Protein AF-A0A6V7JMD5-F1 (afdb_monomer_lite)

Sequence (140 aa):
VTSPENRGENLIPSSPSLSPENTSSSSSSSSSSSTEASVRVTTTPHLVNVSYTLWVGTNETYHLVVTAPKNETFYRVMLLAAKMSPHFNFSAADWPNGHYVHTLAGYQEEPLSYHYWLLYRLPTMPDLKSPPGNQLVAPG

Foldseek 3Di:
DDDDDDDDDDDDDDDDDDDDDDDDDDDDDDDDDPPPPPPPPPDPFDKDKDWDWDDDPQPDIDIDIDIDGPPDDVVVVLVRVCVVDVQSDWDWDDDPVGTHTQGGSNDGADVVVPRDDFDFDDPDDDDRNDDDDPVRGDDD

Secondary structure (DSSP, 8-state):
-----------------PPPP----------------------PPPEEEEEEEEEETTTEEEEEEEEEETT--HHHHHHHHHHH-GGG-EEEEEETTEEEEEEETTEEPBGGGTB----B--SSPPPTTSPPPGGGBPP-

Organism: NCBI:txid1563983

pLDDT: mean 77.45, std 22.4, range [33.75, 98.0]

Structure (mmCIF, N/CA/C/O backbone):
data_AF-A0A6V7JMD5-F1
#
_entry.id   AF-A0A6V7JMD5-F1
#
loop_
_atom_site.group_PDB
_atom_site.id
_atom_site.type_symbol
_atom_site.label_atom_id
_atom_site.label_alt_id
_atom_site.label_comp_id
_atom_site.label_asym_id
_atom_site.label_entity_id
_atom_site.label_seq_id
_atom_site.pdbx_PDB_ins_code
_atom_site.Cartn_x
_atom_site.Cartn_y
_atom_site.Cartn_z
_atom_site.occupancy
_atom_site.B_iso_or_equiv
_atom_site.auth_seq_id
_atom_site.auth_comp_id
_atom_site.auth_asym_id
_atom_site.auth_atom_id
_atom_site.pdbx_PDB_model_num
ATOM 1 N N . VAL A 1 1 ? 57.925 -24.906 -33.691 1.00 41.50 1 VAL A N 1
ATOM 2 C CA . VAL A 1 1 ? 58.170 -25.303 -32.287 1.00 41.50 1 VAL A CA 1
ATOM 3 C C . VAL A 1 1 ? 56.816 -25.438 -31.597 1.00 41.50 1 VAL A C 1
ATOM 5 O O . VAL A 1 1 ? 56.168 -24.436 -31.351 1.00 41.50 1 VAL A O 1
ATOM 8 N N . THR A 1 2 ? 56.349 -26.689 -31.514 1.00 41.94 2 THR A N 1
ATOM 9 C CA . THR A 1 2 ? 55.501 -27.331 -30.478 1.00 41.94 2 THR A CA 1
ATOM 10 C C . THR A 1 2 ? 54.493 -26.515 -29.637 1.00 41.94 2 THR A C 1
ATOM 12 O O . THR A 1 2 ? 54.885 -25.754 -28.760 1.00 41.94 2 THR A O 1
ATOM 15 N N . SER A 1 3 ? 53.199 -26.833 -29.804 1.00 43.00 3 SER A N 1
ATOM 16 C CA . SER A 1 3 ? 52.205 -27.054 -28.715 1.00 43.00 3 SER A CA 1
ATOM 17 C C . SER A 1 3 ? 52.534 -28.370 -27.951 1.00 43.00 3 SER A C 1
ATOM 19 O O . SER A 1 3 ? 53.348 -29.112 -28.516 1.00 43.00 3 SER A O 1
ATOM 21 N N . PRO A 1 4 ? 51.947 -28.744 -26.770 1.00 55.69 4 PRO A N 1
ATOM 22 C CA . PRO A 1 4 ? 50.533 -28.537 -26.369 1.00 55.69 4 PRO A CA 1
ATOM 23 C C . PRO A 1 4 ? 50.164 -28.462 -24.843 1.00 55.69 4 PRO A C 1
ATOM 25 O O . PRO A 1 4 ? 51.015 -28.529 -23.970 1.00 55.69 4 PRO A O 1
ATOM 28 N N . GLU A 1 5 ? 48.844 -28.341 -24.599 1.00 39.34 5 GLU A N 1
ATOM 29 C CA . GLU A 1 5 ? 47.982 -28.940 -23.536 1.00 39.34 5 GLU A CA 1
ATOM 30 C C . GLU A 1 5 ? 48.033 -28.534 -22.036 1.00 39.34 5 GLU A C 1
ATOM 32 O O . GLU A 1 5 ? 48.990 -28.823 -21.328 1.00 39.34 5 GLU A O 1
ATOM 37 N N . ASN A 1 6 ? 46.909 -27.985 -21.527 1.00 42.81 6 ASN A N 1
ATOM 38 C CA . ASN A 1 6 ? 46.103 -28.451 -20.361 1.00 42.81 6 ASN A CA 1
ATO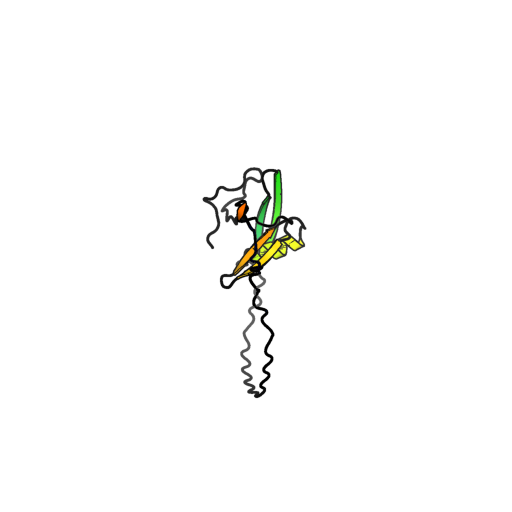M 39 C C . ASN A 1 6 ? 44.961 -27.427 -20.117 1.00 42.81 6 ASN A C 1
ATOM 41 O O . ASN A 1 6 ? 45.255 -26.244 -20.002 1.00 42.81 6 ASN A O 1
ATOM 45 N N . ARG A 1 7 ? 43.641 -27.674 -20.172 1.00 38.50 7 ARG A N 1
ATOM 46 C CA . ARG A 1 7 ? 42.716 -28.763 -19.781 1.00 38.50 7 ARG A CA 1
ATOM 47 C C . ARG A 1 7 ? 42.274 -28.685 -18.301 1.00 38.50 7 ARG A C 1
ATOM 49 O O . ARG A 1 7 ? 43.063 -28.965 -17.412 1.00 38.50 7 ARG A O 1
ATOM 56 N N . GLY A 1 8 ? 40.983 -28.364 -18.105 1.00 34.34 8 GLY A N 1
ATOM 57 C CA . GLY A 1 8 ? 40.190 -28.502 -16.865 1.00 34.34 8 GLY A CA 1
ATOM 58 C C . GLY A 1 8 ? 40.171 -27.260 -15.950 1.00 34.34 8 GLY A C 1
ATOM 59 O O . GLY A 1 8 ? 41.184 -26.597 -15.826 1.00 34.34 8 GLY A O 1
ATOM 60 N N . GLU A 1 9 ? 39.093 -26.837 -15.282 1.00 43.31 9 GLU A N 1
ATOM 61 C CA . GLU A 1 9 ? 37.743 -27.380 -15.104 1.00 43.31 9 GLU A CA 1
ATOM 62 C C . GLU A 1 9 ? 36.753 -26.258 -14.720 1.00 43.31 9 GLU A C 1
ATOM 64 O O . GLU A 1 9 ? 37.118 -25.229 -14.152 1.00 43.31 9 GLU A O 1
ATOM 69 N N . ASN A 1 10 ? 35.483 -26.503 -15.048 1.00 42.50 10 ASN A N 1
ATOM 70 C CA . ASN A 1 10 ? 34.281 -25.783 -14.631 1.00 42.50 10 ASN A CA 1
ATOM 71 C C . ASN A 1 10 ? 34.238 -25.553 -13.108 1.00 42.50 10 ASN A C 1
ATOM 73 O O . ASN A 1 10 ? 34.177 -26.515 -12.347 1.00 42.50 10 ASN A O 1
ATOM 77 N N . LEU A 1 11 ? 34.133 -24.299 -12.663 1.00 40.25 11 LEU A N 1
ATOM 78 C CA . LEU A 1 11 ? 33.725 -23.975 -11.294 1.00 40.25 11 LEU A CA 1
ATOM 79 C C . LEU A 1 11 ? 32.241 -23.603 -11.291 1.00 40.25 11 LEU A C 1
ATOM 81 O O . LEU A 1 11 ? 31.858 -22.451 -11.474 1.00 40.25 11 LEU A O 1
ATOM 85 N N . ILE A 1 12 ? 31.409 -24.625 -11.101 1.00 44.78 12 ILE A N 1
ATOM 86 C CA . ILE A 1 12 ? 30.018 -24.490 -10.665 1.00 44.78 12 ILE A CA 1
ATOM 87 C C . ILE A 1 12 ? 30.060 -24.314 -9.139 1.00 44.78 12 ILE A C 1
ATOM 89 O O . ILE A 1 12 ? 30.579 -25.203 -8.463 1.00 44.78 12 ILE A O 1
ATOM 93 N N . PRO A 1 13 ? 29.521 -23.236 -8.547 1.00 41.16 13 PRO A N 1
ATOM 94 C CA . PRO A 1 13 ? 29.252 -23.232 -7.118 1.00 41.16 13 PRO A CA 1
ATOM 95 C C . PRO A 1 13 ? 27.979 -24.046 -6.849 1.00 41.16 13 PRO A C 1
ATOM 97 O O . PRO A 1 13 ? 26.862 -23.619 -7.138 1.00 41.16 13 PRO A O 1
ATOM 100 N N . SER A 1 14 ? 28.169 -25.250 -6.315 1.00 39.38 14 SER A N 1
ATOM 101 C CA . SER A 1 14 ? 27.115 -26.135 -5.821 1.00 39.38 14 SER A CA 1
ATOM 102 C C . SER A 1 14 ? 26.315 -25.462 -4.701 1.00 39.38 14 SER A C 1
ATOM 104 O O . SER A 1 14 ? 26.867 -25.090 -3.667 1.00 39.38 14 SER A O 1
ATOM 106 N N . SER A 1 15 ? 25.002 -25.333 -4.889 1.00 50.38 15 SER A N 1
ATOM 107 C CA . SER A 1 15 ? 24.058 -24.976 -3.826 1.00 50.38 15 SER A CA 1
ATOM 108 C C . SER A 1 15 ? 23.974 -26.101 -2.781 1.00 50.38 15 SER A C 1
ATOM 110 O O . SER A 1 15 ? 23.925 -27.273 -3.166 1.00 50.38 15 SER A O 1
ATOM 112 N N . PRO A 1 16 ? 23.902 -25.805 -1.472 1.00 46.38 16 PRO A N 1
ATOM 113 C CA . PRO A 1 16 ? 23.606 -26.826 -0.476 1.00 46.38 16 PRO A CA 1
ATOM 114 C C . PRO A 1 16 ? 22.111 -27.183 -0.509 1.00 46.38 16 PRO A C 1
ATOM 116 O O . PRO A 1 16 ? 21.248 -26.389 -0.140 1.00 46.38 16 PRO A O 1
ATOM 119 N N . SER A 1 17 ? 21.819 -28.405 -0.956 1.00 34.78 17 SER A N 1
ATOM 120 C CA . SER A 1 17 ? 20.522 -29.072 -0.814 1.00 34.78 17 SER A CA 1
ATOM 121 C C . SER A 1 17 ? 20.337 -29.521 0.639 1.00 34.78 17 SER A C 1
ATOM 123 O O . SER A 1 17 ? 20.999 -30.460 1.081 1.00 34.78 17 SER A O 1
ATOM 125 N N . LEU A 1 18 ? 19.437 -28.878 1.384 1.00 47.16 18 LEU A N 1
ATOM 126 C CA . LEU A 1 18 ? 19.006 -29.339 2.707 1.00 47.16 18 LEU A CA 1
ATOM 127 C C . LEU A 1 18 ? 17.867 -30.353 2.542 1.00 47.16 18 LEU A C 1
ATOM 129 O O . LEU A 1 18 ? 16.798 -30.028 2.031 1.00 47.16 18 LEU A O 1
ATOM 133 N N . SER A 1 19 ? 18.120 -31.590 2.966 1.00 49.44 19 SER A N 1
ATOM 134 C CA . SER A 1 19 ? 17.096 -32.632 3.115 1.00 49.44 19 SER A CA 1
ATOM 135 C C . SER A 1 19 ? 16.383 -32.470 4.467 1.00 49.44 19 SER A C 1
ATOM 137 O O . SER A 1 19 ? 17.017 -32.006 5.415 1.00 49.44 19 SER A O 1
ATOM 139 N N . PRO A 1 20 ? 15.103 -32.861 4.601 1.00 42.38 20 PRO A N 1
ATOM 140 C CA . PRO A 1 20 ? 14.391 -32.800 5.872 1.00 42.38 20 PRO A CA 1
ATOM 141 C C . PRO A 1 20 ? 14.687 -34.044 6.724 1.00 42.38 20 PRO A C 1
ATOM 143 O O . PRO A 1 20 ? 14.380 -35.165 6.319 1.00 42.38 20 PRO A O 1
ATOM 146 N N . GLU A 1 21 ? 15.253 -33.851 7.917 1.00 33.75 21 GLU A N 1
ATOM 147 C CA . GLU A 1 21 ? 15.312 -34.894 8.946 1.00 33.75 21 GLU A CA 1
ATOM 148 C C . GLU A 1 21 ? 14.031 -34.873 9.784 1.00 33.75 21 GLU A C 1
ATOM 150 O O . GLU A 1 21 ? 13.619 -33.858 10.346 1.00 33.75 21 GLU A O 1
ATOM 155 N N . ASN A 1 22 ? 13.386 -36.033 9.807 1.00 35.59 22 ASN A N 1
ATOM 156 C CA . ASN A 1 22 ? 12.102 -36.305 10.414 1.00 35.59 22 ASN A CA 1
ATOM 157 C C . ASN A 1 22 ? 12.371 -37.026 11.743 1.00 35.59 22 ASN A C 1
ATOM 159 O O . ASN A 1 22 ? 12.750 -38.196 11.727 1.00 35.59 22 ASN A O 1
ATOM 163 N N . THR A 1 23 ? 12.177 -36.355 12.881 1.00 34.34 23 THR A N 1
ATOM 164 C CA . THR A 1 23 ? 12.305 -36.987 14.205 1.00 34.34 23 THR A CA 1
ATOM 165 C C . THR A 1 23 ? 11.031 -36.768 15.003 1.00 34.34 23 THR A C 1
ATOM 167 O O . THR A 1 23 ? 10.816 -35.739 15.637 1.00 34.34 23 THR A O 1
ATOM 170 N N . SER A 1 24 ? 10.169 -37.776 14.952 1.00 41.16 24 SER A N 1
ATOM 171 C CA . SER A 1 24 ? 9.030 -37.963 15.838 1.00 41.16 24 SER A CA 1
ATOM 172 C C . SER A 1 24 ? 9.491 -38.468 17.207 1.00 41.16 24 SER A C 1
ATOM 174 O O . SER A 1 24 ? 10.089 -39.542 17.296 1.00 41.16 24 SER A O 1
ATOM 176 N N . SER A 1 25 ? 9.130 -37.760 18.275 1.00 44.09 25 SER A N 1
ATOM 177 C CA . SER A 1 25 ? 9.039 -38.322 19.623 1.00 44.09 25 SER A CA 1
ATOM 178 C C . SER A 1 25 ? 7.752 -37.852 20.305 1.00 44.09 25 SER A C 1
ATOM 180 O O . SER A 1 25 ? 7.369 -36.685 20.285 1.00 44.09 25 SER A O 1
ATOM 182 N N . SER A 1 26 ? 7.037 -38.837 20.830 1.00 42.31 26 SER A N 1
ATOM 183 C CA . SER A 1 26 ? 5.723 -38.770 21.459 1.00 42.31 26 SER A CA 1
ATOM 184 C C . SER A 1 26 ? 5.816 -38.730 22.988 1.00 42.31 26 SER A C 1
ATOM 186 O O . SER A 1 26 ? 6.819 -39.155 23.558 1.00 42.31 26 SER A O 1
ATOM 188 N N . SER A 1 27 ? 4.675 -38.394 23.608 1.00 38.84 27 SER A N 1
ATOM 189 C CA . SER A 1 27 ? 4.304 -38.408 25.042 1.00 38.84 27 SER A CA 1
ATOM 190 C C . SER A 1 27 ? 4.614 -37.099 25.789 1.00 38.84 27 SER A C 1
ATOM 192 O O . SER A 1 27 ? 5.661 -36.509 25.590 1.00 38.84 27 SER A O 1
ATOM 194 N N . SER A 1 28 ? 3.740 -36.525 26.617 1.00 41.31 28 SER A N 1
ATOM 195 C CA . SER A 1 28 ? 2.539 -37.029 27.293 1.00 41.31 28 SER A CA 1
ATOM 196 C C . SER A 1 28 ? 1.625 -35.869 27.712 1.00 41.31 28 SER A C 1
ATOM 198 O O . SER A 1 28 ? 2.073 -34.762 27.990 1.00 41.31 28 SER A O 1
ATOM 200 N N . SER A 1 29 ? 0.338 -36.182 27.804 1.00 44.06 29 SER A N 1
ATOM 201 C CA . SER A 1 29 ? -0.755 -35.399 28.377 1.00 44.06 29 SER A CA 1
ATOM 202 C C . SER A 1 29 ? -0.498 -34.859 29.789 1.00 44.06 29 SER A C 1
ATOM 204 O O . SER A 1 29 ? -0.172 -35.627 30.693 1.00 44.06 29 SER A O 1
ATOM 206 N N . SER A 1 30 ? -0.854 -33.595 30.015 1.00 41.94 30 SER A N 1
ATOM 207 C CA . SER A 1 30 ? -1.386 -33.138 31.301 1.00 41.94 30 SER A CA 1
ATOM 208 C C . SER A 1 30 ? -2.461 -32.081 31.058 1.00 41.94 30 SER A C 1
ATOM 210 O O . SER A 1 30 ? -2.186 -30.945 30.683 1.00 41.94 30 SER A O 1
ATOM 212 N N . SER A 1 31 ? -3.701 -32.509 31.248 1.00 48.91 31 SER A N 1
ATOM 213 C CA . SER A 1 31 ? -4.891 -31.685 31.383 1.00 48.91 31 SER A CA 1
ATOM 214 C C . SER A 1 31 ? -4.814 -30.839 32.653 1.00 48.91 31 SER A C 1
ATOM 216 O O . SER A 1 31 ? -4.812 -31.382 33.757 1.00 48.91 31 SER A O 1
ATOM 218 N N . SER A 1 32 ? -4.839 -29.522 32.498 1.00 47.84 32 SER A N 1
ATOM 219 C CA . SER A 1 32 ? -5.205 -28.580 33.554 1.00 47.84 32 SER A CA 1
ATOM 220 C C . SER A 1 32 ? -6.347 -27.715 33.031 1.00 47.84 32 SER A C 1
ATOM 222 O O . SER A 1 32 ? -6.165 -26.752 32.290 1.00 47.84 32 SER A O 1
ATOM 224 N N . SER A 1 33 ? -7.565 -28.125 33.384 1.00 52.56 33 SER A N 1
ATOM 225 C CA . SER A 1 33 ? -8.769 -27.322 33.235 1.00 52.56 33 SER A CA 1
ATOM 226 C C . SER A 1 33 ? -8.718 -26.174 34.239 1.00 52.56 33 SER A C 1
ATOM 228 O O . SER A 1 33 ? -9.107 -26.330 35.396 1.00 52.56 33 SER A O 1
ATOM 230 N N . SER A 1 34 ? -8.256 -25.018 33.786 1.00 50.81 34 SER A N 1
ATOM 231 C CA . SER A 1 34 ? -8.526 -23.751 34.455 1.00 50.81 34 SER A CA 1
ATOM 232 C C . SER A 1 34 ? -9.588 -23.045 33.633 1.00 50.81 34 SER A C 1
ATOM 234 O O . SER A 1 34 ? -9.295 -22.375 32.645 1.00 50.81 34 SER A O 1
ATOM 236 N N . THR A 1 35 ? -10.847 -23.257 34.005 1.00 47.16 35 THR A N 1
ATOM 237 C CA . THR A 1 35 ? -11.984 -22.489 33.501 1.00 47.16 35 THR A CA 1
ATOM 238 C C . THR A 1 35 ? -11.894 -21.080 34.082 1.00 47.16 35 THR A C 1
ATOM 240 O O . THR A 1 35 ? -12.636 -20.720 34.991 1.00 47.16 35 THR A O 1
ATOM 243 N N . GLU A 1 36 ? -10.964 -20.272 33.583 1.00 44.59 36 GLU A N 1
ATOM 244 C CA . GLU A 1 36 ? -11.068 -18.830 33.741 1.00 44.59 36 GLU A CA 1
ATOM 245 C C . GLU A 1 36 ? -12.091 -18.360 32.716 1.00 44.59 36 GLU A C 1
ATOM 247 O O . GLU A 1 36 ? -11.821 -18.241 31.519 1.00 44.59 36 GLU A O 1
ATOM 252 N N . ALA A 1 37 ? -13.317 -18.151 33.197 1.00 55.22 37 ALA A N 1
ATOM 253 C CA . ALA A 1 37 ? -14.326 -17.393 32.485 1.00 55.22 37 ALA A CA 1
ATOM 254 C C . ALA A 1 37 ? -13.797 -15.963 32.312 1.00 55.22 37 ALA A C 1
ATOM 256 O O . ALA A 1 37 ? -14.102 -15.061 33.090 1.00 55.22 37 ALA A O 1
ATOM 257 N N . SER A 1 38 ? -12.961 -15.773 31.291 1.00 49.72 38 SER A N 1
ATOM 258 C CA . SER A 1 38 ? -12.632 -14.465 30.758 1.00 49.72 38 SER A CA 1
ATOM 259 C C . SER A 1 38 ? -13.953 -13.868 30.303 1.00 49.72 38 SER A C 1
ATOM 261 O O . SER A 1 38 ? -14.535 -14.284 29.296 1.00 49.72 38 SER A O 1
ATOM 263 N N . VAL A 1 39 ? -14.475 -12.957 31.123 1.00 51.09 39 VAL A N 1
ATOM 264 C CA . VAL A 1 39 ? -15.615 -12.112 30.799 1.00 51.09 39 VAL A CA 1
ATOM 265 C C . VAL A 1 39 ? -15.237 -11.392 29.514 1.00 51.09 39 VAL A C 1
ATOM 267 O O . VAL A 1 39 ? -14.519 -10.393 29.527 1.00 51.09 39 VAL A O 1
ATOM 270 N N . ARG A 1 40 ? -15.680 -11.937 28.377 1.00 64.12 40 ARG A N 1
ATOM 271 C CA . ARG A 1 40 ? -15.648 -11.237 27.102 1.00 64.12 40 ARG A CA 1
ATOM 272 C C . ARG A 1 40 ? -16.604 -10.073 27.274 1.00 64.12 40 ARG A C 1
ATOM 274 O O . ARG A 1 40 ? -17.808 -10.224 27.097 1.00 64.12 40 ARG A O 1
ATOM 281 N N . VAL A 1 41 ? -16.077 -8.929 27.693 1.00 58.75 41 VAL A N 1
ATOM 282 C CA . VAL A 1 41 ? -16.789 -7.670 27.550 1.00 58.75 41 VAL A CA 1
ATOM 283 C C . VAL A 1 41 ? -17.044 -7.545 26.053 1.00 58.75 41 VAL A C 1
ATOM 285 O O . VAL A 1 41 ? -16.114 -7.353 25.274 1.00 58.75 41 VAL A O 1
ATOM 288 N N . THR A 1 42 ? -18.289 -7.751 25.634 1.00 55.72 42 THR A N 1
ATOM 289 C CA . THR A 1 42 ? -18.706 -7.608 24.240 1.00 55.72 42 THR A CA 1
ATOM 290 C C . THR A 1 42 ? -18.792 -6.117 23.923 1.00 55.72 42 THR A C 1
ATOM 292 O O . THR A 1 42 ? -19.872 -5.559 23.746 1.00 55.72 42 THR A O 1
ATOM 295 N N . THR A 1 43 ? -17.655 -5.423 23.925 1.00 72.12 43 THR A N 1
ATOM 296 C CA . THR A 1 43 ? -17.569 -4.073 23.379 1.00 72.12 43 THR A CA 1
ATOM 297 C C . THR A 1 43 ? -17.679 -4.189 21.869 1.00 72.12 43 THR A C 1
ATOM 299 O O . THR A 1 43 ? -16.806 -4.748 21.206 1.00 72.12 43 THR A O 1
ATOM 302 N N . THR A 1 44 ? -18.774 -3.674 21.309 1.00 80.06 44 THR A N 1
ATOM 303 C CA . THR A 1 44 ? -18.895 -3.488 19.863 1.00 80.06 44 THR A CA 1
ATOM 304 C C . THR A 1 44 ? -17.659 -2.724 19.376 1.00 80.06 44 THR A C 1
ATOM 306 O O . THR A 1 44 ? -17.366 -1.654 19.922 1.00 80.06 44 THR A O 1
ATOM 309 N N . PRO A 1 45 ? -16.898 -3.254 18.402 1.00 85.12 45 PRO A N 1
ATOM 310 C CA . PRO A 1 45 ? -15.670 -2.616 17.957 1.00 85.12 45 PRO A CA 1
ATOM 311 C C . PRO A 1 45 ? -15.986 -1.230 17.393 1.00 85.12 45 PRO A C 1
ATOM 313 O O . PRO A 1 45 ? -16.810 -1.081 16.492 1.00 85.12 45 PRO A O 1
ATOM 316 N N . HIS A 1 46 ? -15.332 -0.204 17.936 1.00 93.94 46 HIS A N 1
ATOM 317 C CA . HIS A 1 46 ? -15.452 1.153 17.420 1.00 93.94 46 HIS A CA 1
ATOM 318 C C . HIS A 1 46 ? -14.730 1.233 16.075 1.00 93.94 46 HIS A C 1
ATOM 320 O O . HIS A 1 46 ? -13.517 1.038 16.018 1.00 93.94 46 HIS A O 1
ATOM 326 N N . LEU A 1 47 ? -15.455 1.529 15.001 1.00 95.69 47 LEU A N 1
ATOM 327 C CA . LEU A 1 47 ? -14.896 1.601 13.652 1.00 95.69 47 LEU A CA 1
ATOM 328 C C . LEU A 1 47 ? -14.348 3.002 13.345 1.00 95.69 47 LEU A C 1
ATOM 330 O O . LEU A 1 47 ? -14.810 4.003 13.892 1.00 95.69 47 LEU A O 1
ATOM 334 N N . VAL A 1 48 ? -13.348 3.067 12.470 1.00 95.75 48 VAL A N 1
ATOM 335 C CA . VAL A 1 48 ? -12.750 4.299 11.942 1.00 95.75 48 VAL A CA 1
ATOM 336 C C . VAL A 1 48 ? -12.571 4.188 10.430 1.00 95.75 48 VAL A C 1
ATOM 338 O O . VAL A 1 48 ? -12.449 3.088 9.892 1.00 95.75 48 VAL A O 1
ATOM 341 N N . ASN A 1 49 ? -12.533 5.334 9.750 1.00 95.94 49 ASN A N 1
ATOM 342 C CA . ASN A 1 49 ? -12.279 5.412 8.315 1.00 95.94 49 ASN A CA 1
ATOM 343 C C . ASN A 1 49 ? -10.828 5.820 8.062 1.00 95.94 49 ASN A C 1
ATOM 345 O O . ASN A 1 49 ? -10.371 6.850 8.559 1.00 95.94 49 ASN A O 1
ATOM 349 N N . VAL A 1 50 ? -10.124 5.020 7.268 1.00 95.31 50 VAL A N 1
ATOM 350 C CA . VAL A 1 50 ? -8.738 5.251 6.865 1.00 95.31 50 VAL A CA 1
ATOM 351 C C . VAL A 1 50 ? -8.721 5.599 5.385 1.00 95.31 50 VAL A C 1
ATOM 353 O O . VAL A 1 50 ? -9.179 4.819 4.555 1.00 95.31 50 VAL A O 1
ATOM 356 N N . SER A 1 51 ? -8.189 6.773 5.058 1.00 96.12 51 SER A N 1
ATOM 357 C CA . SER A 1 51 ? -7.897 7.143 3.676 1.00 96.12 51 SER A CA 1
ATOM 358 C C . SER A 1 51 ? -6.613 6.451 3.224 1.00 96.12 51 SER A C 1
ATOM 360 O O . SER A 1 51 ? -5.562 6.657 3.834 1.00 96.12 51 SER A O 1
ATOM 362 N N . TYR A 1 52 ? -6.698 5.640 2.172 1.00 96.50 52 TYR A N 1
ATOM 363 C CA . TYR A 1 52 ? -5.562 4.936 1.594 1.00 96.50 52 TYR A CA 1
ATOM 364 C C . TYR A 1 52 ? -5.372 5.383 0.145 1.00 96.50 52 TYR A C 1
ATOM 366 O O . TYR A 1 52 ? -6.204 5.123 -0.723 1.00 96.50 52 TYR A O 1
ATOM 374 N N . THR A 1 53 ? -4.258 6.073 -0.098 1.00 96.50 53 THR A N 1
ATOM 375 C CA . THR A 1 53 ? -3.814 6.471 -1.435 1.00 96.50 53 THR A CA 1
ATOM 376 C C . THR A 1 53 ? -2.562 5.690 -1.822 1.00 96.50 53 THR A C 1
ATOM 378 O O . THR A 1 53 ? -1.659 5.526 -1.001 1.00 96.50 53 THR A O 1
ATOM 381 N N . LEU A 1 54 ? -2.526 5.205 -3.060 1.00 95.69 54 LEU A N 1
ATOM 382 C CA . LEU A 1 54 ? -1.413 4.485 -3.663 1.00 95.69 54 LEU A CA 1
ATOM 383 C C . LEU A 1 54 ? -0.938 5.257 -4.893 1.00 95.69 54 LEU A C 1
ATOM 385 O O . LEU A 1 54 ? -1.732 5.508 -5.797 1.00 95.69 54 LEU A O 1
ATOM 389 N N . TRP A 1 55 ? 0.348 5.591 -4.928 1.00 94.88 55 TRP A N 1
ATOM 390 C CA . TRP A 1 55 ? 1.010 6.164 -6.097 1.00 94.88 55 TRP A CA 1
ATOM 391 C C . TRP A 1 55 ? 1.941 5.123 -6.696 1.00 94.88 55 TRP A C 1
ATOM 393 O O . TRP A 1 55 ? 2.751 4.538 -5.975 1.00 94.88 55 TRP A O 1
ATOM 403 N N . VAL A 1 56 ? 1.829 4.904 -8.003 1.00 92.88 56 VAL A N 1
ATOM 404 C CA . VAL A 1 56 ? 2.704 4.001 -8.748 1.00 92.88 56 VAL A CA 1
ATOM 405 C C . VAL A 1 56 ? 3.367 4.778 -9.880 1.00 92.88 56 VAL A C 1
ATOM 407 O O . VAL A 1 56 ? 2.715 5.266 -10.808 1.00 92.88 56 VAL A O 1
ATOM 410 N N . GLY A 1 57 ? 4.690 4.918 -9.785 1.00 86.62 57 GLY A N 1
ATOM 411 C CA . GLY A 1 57 ? 5.463 5.751 -10.702 1.00 86.62 57 GLY A CA 1
ATOM 412 C C . GLY A 1 57 ? 4.954 7.196 -10.732 1.00 86.62 57 GLY A C 1
ATOM 413 O O . GLY A 1 57 ? 4.573 7.761 -9.708 1.00 86.62 57 GLY A O 1
ATOM 414 N N . THR A 1 58 ? 4.947 7.802 -11.919 1.00 83.19 58 THR A N 1
ATOM 415 C CA . THR A 1 58 ? 4.488 9.187 -12.132 1.00 83.19 58 THR A CA 1
ATOM 416 C C . THR A 1 58 ? 3.062 9.295 -12.668 1.00 83.19 58 THR A C 1
ATOM 418 O O . THR A 1 58 ? 2.548 10.404 -12.792 1.00 83.19 58 THR A O 1
ATOM 421 N N . ASN A 1 59 ? 2.439 8.173 -13.038 1.00 86.19 59 ASN A N 1
ATOM 422 C CA . ASN A 1 59 ? 1.265 8.177 -13.918 1.00 86.19 59 ASN A CA 1
ATOM 423 C C . ASN A 1 59 ? 0.012 7.583 -13.273 1.00 86.19 59 ASN A C 1
ATOM 425 O O . ASN A 1 59 ? -1.093 7.876 -13.726 1.00 86.19 59 ASN A O 1
ATOM 429 N N . GLU A 1 60 ? 0.164 6.753 -12.243 1.00 92.19 60 GLU A N 1
ATOM 430 C CA . GLU A 1 60 ? -0.951 6.033 -11.643 1.00 92.19 60 GLU A CA 1
ATOM 431 C C . GLU A 1 60 ? -1.147 6.454 -10.190 1.00 92.19 60 GLU A C 1
ATOM 433 O O . GLU A 1 60 ? -0.245 6.332 -9.359 1.00 92.19 60 GLU A O 1
ATOM 438 N N . THR A 1 61 ? -2.363 6.903 -9.880 1.00 95.44 61 THR A N 1
ATOM 439 C CA . THR A 1 61 ? -2.798 7.155 -8.508 1.00 95.44 61 THR A CA 1
ATOM 440 C C . THR A 1 61 ? -4.132 6.468 -8.265 1.00 95.44 61 THR A C 1
ATOM 442 O O . THR A 1 61 ? -5.105 6.706 -8.983 1.00 95.44 61 THR A O 1
ATOM 445 N N . TYR A 1 62 ? -4.200 5.677 -7.199 1.00 95.50 62 TYR A N 1
ATOM 446 C CA . TYR A 1 62 ? -5.417 5.026 -6.728 1.00 95.50 62 TYR A CA 1
ATOM 447 C C . TYR A 1 62 ? -5.760 5.507 -5.327 1.00 95.50 62 TYR A C 1
ATOM 449 O O . TYR A 1 62 ? -4.883 5.772 -4.509 1.00 95.50 62 TYR A O 1
ATOM 457 N N . HIS A 1 63 ? -7.050 5.604 -5.032 1.00 95.75 63 HIS A N 1
ATOM 458 C CA . HIS A 1 63 ? -7.531 6.063 -3.739 1.00 95.75 63 HIS A CA 1
ATOM 459 C C . HIS A 1 63 ? -8.763 5.273 -3.316 1.00 95.75 63 HIS A C 1
ATOM 461 O O . HIS A 1 63 ? -9.671 5.061 -4.122 1.00 95.75 63 HIS A O 1
ATOM 467 N N . LEU A 1 64 ? -8.821 4.895 -2.041 1.00 96.12 64 LEU A N 1
ATOM 468 C CA . LEU A 1 64 ? -10.037 4.391 -1.412 1.00 96.12 64 LEU A CA 1
ATOM 469 C C . LEU A 1 64 ? -10.090 4.734 0.079 1.00 96.12 64 LEU A C 1
ATOM 471 O O . LEU A 1 64 ? -9.086 5.079 0.704 1.00 96.12 64 LEU A O 1
ATOM 475 N N . VAL A 1 65 ? -11.281 4.598 0.659 1.00 96.88 65 VAL A N 1
ATOM 476 C CA . VAL A 1 65 ? -11.500 4.716 2.102 1.00 96.88 65 VAL A CA 1
ATOM 477 C C . VAL A 1 65 ? -11.841 3.338 2.657 1.00 96.88 65 VAL A C 1
ATOM 479 O O . VAL A 1 65 ? -12.818 2.723 2.232 1.00 96.88 65 VAL A O 1
ATOM 482 N N . VAL A 1 66 ? -11.042 2.859 3.611 1.00 97.00 66 VAL A N 1
ATOM 483 C CA . VAL A 1 66 ? -11.255 1.583 4.307 1.00 97.00 66 VAL A CA 1
ATOM 484 C C . VAL A 1 66 ? -11.882 1.843 5.667 1.00 97.00 66 VAL A C 1
ATOM 486 O O . VAL A 1 66 ? -11.346 2.616 6.461 1.00 97.00 66 VAL A O 1
ATOM 489 N N . THR A 1 67 ? -12.969 1.147 5.980 1.00 97.19 67 THR A N 1
ATOM 490 C CA . THR A 1 67 ? -13.494 1.093 7.347 1.00 97.19 67 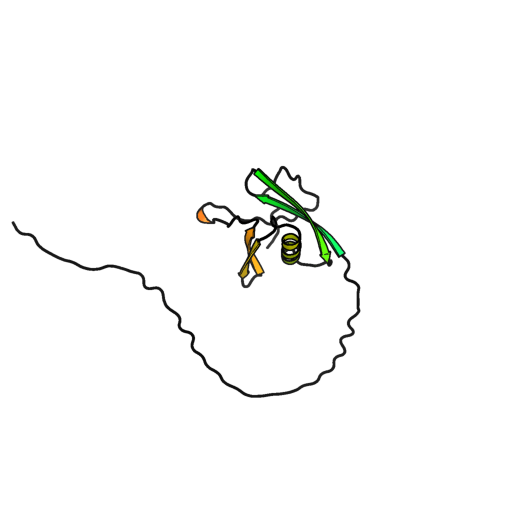THR A CA 1
ATOM 491 C C . THR A 1 67 ? -12.844 -0.067 8.098 1.00 97.19 67 THR A C 1
ATOM 493 O O . THR A 1 67 ? -12.940 -1.218 7.671 1.00 97.19 67 THR A O 1
ATOM 496 N N . ALA A 1 68 ? -12.190 0.225 9.220 1.00 95.94 68 ALA A N 1
ATOM 497 C CA . ALA A 1 68 ? -11.502 -0.763 10.049 1.00 95.94 68 ALA A CA 1
ATOM 498 C C . ALA A 1 68 ? -11.781 -0.525 11.543 1.00 95.94 68 ALA A C 1
ATOM 500 O O . ALA A 1 68 ? -12.125 0.595 11.931 1.00 95.94 68 ALA A O 1
ATOM 501 N N . PRO A 1 69 ? -11.646 -1.546 12.407 1.00 96.06 69 PRO A N 1
ATOM 502 C CA . PRO A 1 69 ? -11.645 -1.343 13.850 1.00 96.06 69 PRO A CA 1
ATOM 503 C C . PRO A 1 69 ? -10.585 -0.325 14.281 1.00 96.06 69 PRO A C 1
ATOM 505 O O . PRO A 1 69 ? -9.504 -0.217 13.700 1.00 96.06 69 PRO A O 1
ATOM 508 N N . LYS A 1 70 ? -10.888 0.446 15.322 1.00 93.62 70 LYS A N 1
ATOM 509 C CA . LYS A 1 70 ? -9.911 1.333 15.949 1.00 93.62 70 LYS A CA 1
ATOM 510 C C . LYS A 1 70 ? -8.765 0.499 16.536 1.00 93.62 70 LYS A C 1
ATOM 512 O O . LYS A 1 70 ? -9.010 -0.556 17.111 1.00 93.62 70 LYS A O 1
ATOM 517 N N . ASN A 1 71 ? -7.541 1.028 16.453 1.00 92.00 71 ASN A N 1
ATOM 518 C CA . ASN A 1 71 ? -6.289 0.386 16.890 1.00 92.00 71 ASN A CA 1
ATOM 519 C C . ASN A 1 71 ? -5.869 -0.842 16.064 1.00 92.00 71 ASN A C 1
ATOM 521 O O . ASN A 1 71 ? -5.048 -1.635 16.516 1.00 92.00 71 ASN A O 1
ATOM 525 N N . GLU A 1 72 ? -6.399 -0.984 14.852 1.00 93.62 72 GLU A N 1
ATOM 526 C CA . GLU A 1 72 ? -5.944 -1.995 13.903 1.00 93.62 72 GLU A CA 1
ATOM 527 C C . GLU A 1 72 ? -4.608 -1.592 13.242 1.00 93.62 72 GLU A C 1
ATOM 529 O O . GLU A 1 72 ? -4.284 -0.406 13.125 1.00 93.62 72 GLU A O 1
ATOM 534 N N . THR A 1 73 ? -3.827 -2.574 12.780 1.00 94.12 73 THR A N 1
ATOM 535 C CA . THR A 1 73 ? -2.574 -2.324 12.051 1.00 94.12 73 THR A CA 1
ATOM 536 C C . THR A 1 73 ? -2.830 -1.886 10.609 1.00 94.12 73 THR A C 1
ATOM 538 O O . THR A 1 73 ? -3.829 -2.256 9.986 1.00 94.12 73 THR A O 1
ATOM 541 N N . PHE A 1 74 ? -1.879 -1.146 10.027 1.00 94.62 74 PHE A N 1
ATOM 542 C CA . PHE A 1 74 ? -1.971 -0.769 8.614 1.00 94.62 74 PHE A CA 1
ATOM 543 C C . PHE A 1 74 ? -1.965 -1.994 7.688 1.00 94.62 74 PHE A C 1
ATOM 545 O O . PHE A 1 74 ? -2.697 -2.023 6.706 1.00 94.62 74 PHE A O 1
ATOM 552 N N . TYR A 1 75 ? -1.240 -3.055 8.047 1.00 95.75 75 TYR A N 1
ATOM 553 C CA . TYR A 1 75 ? -1.267 -4.314 7.301 1.00 95.75 75 TYR A CA 1
ATOM 554 C C . TYR A 1 75 ? -2.689 -4.878 7.163 1.00 95.75 75 TYR A C 1
ATOM 556 O O . TYR A 1 75 ? -3.098 -5.317 6.086 1.00 95.75 75 TYR A O 1
ATOM 564 N N . ARG A 1 76 ? -3.506 -4.802 8.224 1.00 96.38 76 ARG A N 1
ATOM 565 C CA . ARG A 1 76 ? -4.908 -5.220 8.128 1.00 96.38 76 ARG A CA 1
ATOM 566 C C . ARG A 1 76 ? -5.722 -4.312 7.214 1.00 96.38 76 ARG A C 1
ATOM 568 O O . ARG A 1 76 ? -6.564 -4.814 6.471 1.00 96.38 76 ARG A O 1
ATOM 575 N N . VAL A 1 77 ? -5.471 -3.005 7.250 1.00 97.06 77 VAL A N 1
ATOM 576 C CA . VAL A 1 77 ? -6.087 -2.046 6.322 1.00 97.06 77 VAL A CA 1
ATOM 577 C C . VAL A 1 77 ? -5.748 -2.413 4.875 1.00 97.06 77 VAL A C 1
ATOM 579 O O . VAL A 1 77 ? -6.653 -2.428 4.044 1.00 97.06 77 VAL A O 1
ATOM 582 N N . MET A 1 78 ? -4.505 -2.812 4.582 1.00 97.38 78 MET A N 1
ATOM 583 C CA . MET A 1 78 ? -4.111 -3.292 3.251 1.00 97.38 78 MET A CA 1
ATOM 584 C C . MET A 1 78 ? -4.883 -4.553 2.844 1.00 97.38 78 MET A C 1
ATOM 586 O O . MET A 1 78 ? -5.404 -4.623 1.733 1.00 97.38 78 MET A O 1
ATOM 590 N N . LEU A 1 79 ? -5.038 -5.529 3.748 1.00 97.62 79 LEU A N 1
ATOM 591 C CA . LEU A 1 79 ? -5.831 -6.739 3.481 1.00 97.62 79 LEU A CA 1
ATOM 592 C C . LEU A 1 79 ? -7.307 -6.430 3.192 1.00 97.62 79 LEU A C 1
ATOM 594 O O . LEU A 1 79 ? -7.939 -7.118 2.390 1.00 97.62 79 LEU A O 1
ATOM 598 N N . LEU A 1 80 ? -7.883 -5.434 3.869 1.00 97.88 80 LEU A N 1
ATOM 599 C CA . LEU A 1 80 ? -9.252 -4.986 3.611 1.00 97.88 80 LEU A CA 1
ATOM 600 C C . LEU A 1 80 ? -9.347 -4.249 2.269 1.00 97.88 80 LEU A C 1
ATOM 602 O O . LEU A 1 80 ? -10.248 -4.541 1.487 1.00 97.88 80 LEU A O 1
ATOM 606 N N . ALA A 1 81 ? -8.392 -3.366 1.972 1.00 98.00 81 ALA A N 1
ATOM 607 C CA . ALA A 1 81 ? -8.316 -2.639 0.707 1.00 98.00 81 ALA A CA 1
ATOM 608 C C . ALA A 1 81 ? -8.216 -3.585 -0.502 1.00 98.00 81 ALA A C 1
ATOM 610 O O . ALA A 1 81 ? -8.964 -3.422 -1.465 1.00 98.00 81 ALA A O 1
ATOM 611 N N . ALA A 1 82 ? -7.378 -4.623 -0.416 1.00 97.94 82 ALA A N 1
ATOM 612 C CA . ALA A 1 82 ? -7.213 -5.649 -1.450 1.00 97.94 82 ALA A CA 1
ATOM 613 C C . ALA A 1 82 ? -8.524 -6.390 -1.783 1.00 97.94 82 ALA A C 1
ATOM 615 O O . ALA A 1 82 ? -8.780 -6.750 -2.928 1.00 97.94 82 ALA A O 1
ATOM 616 N N . LYS A 1 83 ? -9.407 -6.577 -0.791 1.00 97.81 83 LYS A N 1
ATOM 617 C CA . LYS A 1 83 ? -10.740 -7.169 -1.012 1.00 97.81 83 LYS A CA 1
ATOM 618 C C . LYS A 1 83 ? -11.705 -6.216 -1.713 1.00 97.81 83 LYS A C 1
ATOM 620 O O . LYS A 1 83 ? -12.660 -6.677 -2.329 1.00 97.81 83 LYS A O 1
ATOM 625 N N . MET A 1 84 ? -11.498 -4.908 -1.569 1.00 97.25 84 MET A N 1
ATOM 626 C CA . MET A 1 84 ? -12.368 -3.876 -2.135 1.00 97.25 84 MET A CA 1
ATOM 627 C C . MET A 1 84 ? -11.974 -3.510 -3.566 1.00 97.25 84 MET A C 1
ATOM 629 O O . MET A 1 84 ? -12.846 -3.174 -4.363 1.00 97.25 84 MET A O 1
ATOM 633 N N . SER A 1 85 ? -10.681 -3.553 -3.898 1.00 97.38 85 SER A N 1
ATOM 634 C CA . SER A 1 85 ? -10.186 -3.191 -5.225 1.00 97.38 85 SER A CA 1
ATOM 635 C C . SER A 1 85 ? -8.914 -3.962 -5.593 1.00 97.38 85 SER A C 1
ATOM 637 O O . SER A 1 85 ? -7.975 -3.999 -4.793 1.00 97.38 85 SER A O 1
ATOM 639 N N . PRO A 1 86 ? -8.825 -4.505 -6.825 1.00 96.19 86 PRO A N 1
ATOM 640 C CA . PRO A 1 86 ? -7.645 -5.239 -7.279 1.00 96.19 86 PRO A CA 1
ATOM 641 C C . PRO A 1 86 ? -6.386 -4.364 -7.351 1.00 96.19 86 PRO A C 1
ATOM 643 O O . PRO A 1 86 ? -5.283 -4.886 -7.220 1.00 96.19 86 PRO A O 1
ATOM 646 N N . HIS A 1 87 ? -6.528 -3.039 -7.482 1.00 96.44 87 HIS A N 1
ATOM 647 C CA . HIS A 1 87 ? -5.395 -2.106 -7.454 1.00 96.44 87 HIS A CA 1
ATOM 648 C C . HIS A 1 87 ? -4.677 -2.068 -6.097 1.00 96.44 87 HIS A C 1
ATOM 650 O O . HIS A 1 87 ? -3.559 -1.579 -6.014 1.00 96.44 87 HIS A O 1
ATOM 656 N N . PHE A 1 88 ? -5.290 -2.595 -5.035 1.00 97.75 88 PHE A N 1
ATOM 657 C CA . PHE A 1 88 ? -4.700 -2.658 -3.697 1.00 97.75 88 PHE A CA 1
ATOM 658 C C . PHE A 1 88 ? -4.238 -4.070 -3.316 1.00 97.75 88 PHE A C 1
ATOM 660 O O . PHE A 1 88 ? -3.867 -4.305 -2.165 1.00 97.75 88 PHE A O 1
ATOM 667 N N . ASN A 1 89 ? -4.231 -5.015 -4.263 1.00 97.69 89 ASN A N 1
ATOM 668 C CA . ASN A 1 89 ? -3.601 -6.312 -4.043 1.00 97.69 89 ASN A CA 1
ATOM 669 C C . ASN A 1 89 ? -2.099 -6.141 -3.814 1.00 97.69 89 ASN A C 1
ATOM 671 O O . ASN A 1 89 ? -1.437 -5.349 -4.488 1.00 97.69 89 ASN A O 1
ATOM 675 N N . PHE A 1 90 ? -1.564 -6.922 -2.880 1.00 97.75 90 PHE A N 1
ATOM 676 C CA . PHE A 1 90 ? -0.158 -6.878 -2.518 1.00 97.75 90 PHE A CA 1
ATOM 677 C C . PHE A 1 90 ? 0.383 -8.275 -2.200 1.00 97.75 90 PHE A C 1
ATOM 679 O O . PHE A 1 90 ? -0.378 -9.217 -1.970 1.00 97.75 90 PHE A O 1
ATOM 686 N N . SER A 1 91 ? 1.705 -8.407 -2.180 1.00 97.62 91 SER A N 1
ATOM 687 C CA . SER A 1 91 ? 2.411 -9.575 -1.647 1.00 97.62 91 SER A CA 1
ATOM 688 C C . SER A 1 91 ? 3.427 -9.123 -0.610 1.00 97.62 91 SER A C 1
ATOM 690 O O . SER A 1 91 ? 4.084 -8.091 -0.777 1.00 97.62 91 SER A O 1
ATOM 692 N N . ALA A 1 92 ? 3.505 -9.877 0.480 1.00 96.38 92 ALA A N 1
ATOM 693 C CA . ALA A 1 92 ? 4.388 -9.591 1.592 1.00 96.38 92 ALA A CA 1
ATOM 694 C C . ALA A 1 92 ? 5.114 -10.857 2.041 1.00 96.38 92 ALA A C 1
ATOM 696 O O . ALA A 1 92 ? 4.557 -11.954 1.981 1.00 96.38 92 ALA A O 1
ATOM 697 N N . ALA A 1 93 ? 6.341 -10.675 2.516 1.00 94.62 93 ALA A N 1
ATOM 698 C CA . ALA A 1 93 ? 7.123 -11.705 3.176 1.00 94.62 93 ALA A CA 1
ATOM 699 C C . ALA A 1 93 ? 7.052 -11.512 4.694 1.00 94.62 93 ALA A C 1
ATOM 701 O O . ALA A 1 93 ? 7.088 -10.381 5.187 1.00 94.62 93 ALA A O 1
ATOM 702 N N . ASP A 1 94 ? 7.000 -12.614 5.435 1.00 93.81 94 ASP A N 1
ATOM 703 C CA . ASP A 1 94 ? 7.088 -12.588 6.892 1.00 93.81 94 ASP A CA 1
ATOM 704 C C . ASP A 1 94 ? 8.545 -12.442 7.325 1.00 93.81 94 ASP A C 1
ATOM 706 O O . ASP A 1 94 ? 9.408 -13.237 6.950 1.00 93.81 94 ASP A O 1
ATOM 710 N N . TRP A 1 95 ? 8.821 -11.403 8.104 1.00 89.44 95 TRP A N 1
ATOM 711 C CA . TRP A 1 95 ? 10.121 -11.127 8.697 1.00 89.44 95 TRP A CA 1
ATOM 712 C C . TRP A 1 95 ? 9.987 -11.112 10.226 1.00 89.44 95 TRP A C 1
ATOM 714 O O . TRP A 1 95 ? 8.900 -10.854 10.750 1.00 89.44 95 TRP A O 1
ATOM 724 N N . PRO A 1 96 ? 11.072 -11.347 10.988 1.00 90.44 96 PRO A N 1
ATOM 725 C CA . PRO A 1 96 ? 11.009 -11.359 12.453 1.00 90.44 96 PRO A CA 1
ATOM 726 C C . PRO A 1 96 ? 10.444 -10.073 13.077 1.00 90.44 96 PRO A C 1
ATOM 728 O O . PRO A 1 96 ? 9.898 -10.107 14.176 1.00 90.44 96 PRO A O 1
ATOM 731 N N . ASN A 1 97 ? 10.582 -8.943 12.383 1.00 87.50 97 ASN A N 1
ATOM 732 C CA . ASN A 1 97 ? 10.123 -7.621 12.804 1.00 87.50 97 ASN A CA 1
ATOM 733 C C . ASN A 1 97 ? 8.771 -7.201 12.196 1.00 87.50 97 ASN A C 1
ATOM 735 O O . ASN A 1 97 ? 8.309 -6.101 12.489 1.00 87.50 97 ASN A O 1
ATOM 739 N N . GLY A 1 98 ? 8.128 -8.034 11.371 1.00 90.38 98 GLY A N 1
ATOM 740 C CA . GLY A 1 98 ? 6.824 -7.730 10.783 1.00 90.38 98 GLY A CA 1
ATOM 741 C C . GLY A 1 98 ? 6.677 -8.201 9.340 1.00 90.38 98 GLY A C 1
ATOM 742 O O . GLY A 1 98 ? 7.429 -9.038 8.854 1.00 90.38 98 GLY A O 1
ATOM 743 N N . HIS A 1 99 ? 5.681 -7.657 8.646 1.00 92.62 99 HIS A N 1
ATOM 744 C CA . HIS A 1 99 ? 5.429 -7.984 7.246 1.00 92.62 99 HIS A CA 1
ATOM 745 C C . HIS A 1 99 ? 6.148 -6.993 6.335 1.00 92.62 99 HIS A C 1
ATOM 747 O O . HIS A 1 99 ? 5.907 -5.786 6.407 1.00 92.62 99 HIS A O 1
ATOM 753 N N . TYR A 1 100 ? 6.991 -7.511 5.449 1.00 93.12 100 TYR A N 1
ATOM 754 C CA . TYR A 1 100 ? 7.673 -6.721 4.435 1.00 93.12 100 TYR A CA 1
ATOM 755 C C . TYR A 1 100 ? 6.911 -6.793 3.114 1.00 93.12 100 TYR A C 1
ATOM 757 O O . TYR A 1 100 ? 6.855 -7.851 2.484 1.00 93.12 100 TYR A O 1
ATOM 765 N N . VAL A 1 101 ? 6.301 -5.682 2.700 1.00 95.19 101 VAL A N 1
ATOM 766 C CA . VAL A 1 101 ? 5.527 -5.627 1.456 1.00 95.19 101 VAL A CA 1
ATOM 767 C C . VAL A 1 101 ? 6.448 -5.301 0.286 1.00 95.19 101 VAL A C 1
ATOM 769 O O . VAL A 1 101 ? 6.974 -4.198 0.207 1.00 95.19 101 VAL A O 1
ATOM 772 N N . HIS A 1 102 ? 6.590 -6.247 -0.641 1.00 94.88 102 HIS A N 1
ATOM 773 C CA . HIS A 1 102 ? 7.523 -6.154 -1.772 1.00 94.88 102 HIS A CA 1
ATOM 774 C C . HIS A 1 102 ? 6.811 -6.038 -3.130 1.00 94.88 102 HIS A C 1
ATOM 776 O O . HIS A 1 102 ? 7.437 -5.899 -4.182 1.00 94.88 102 HIS A O 1
ATOM 782 N N . THR A 1 103 ? 5.483 -6.150 -3.157 1.00 96.50 103 THR A N 1
ATOM 783 C CA . THR A 1 103 ? 4.689 -6.032 -4.385 1.00 96.50 103 THR A CA 1
ATOM 784 C C . THR A 1 103 ? 3.356 -5.381 -4.065 1.00 96.50 103 THR A C 1
ATOM 786 O O . THR A 1 103 ? 2.656 -5.872 -3.184 1.00 96.50 103 THR A O 1
ATOM 789 N N . LEU A 1 104 ? 2.984 -4.318 -4.781 1.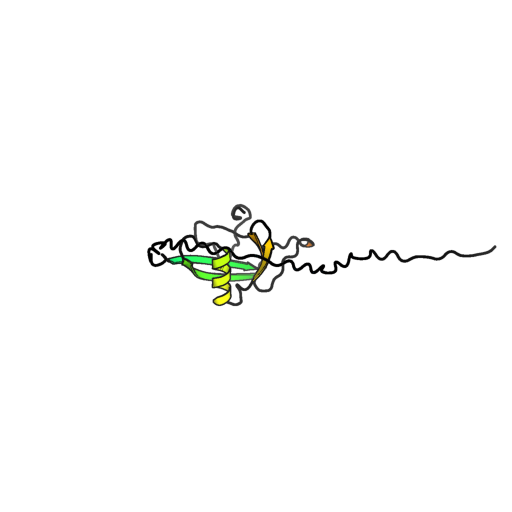00 96.44 104 LEU A N 1
ATOM 790 C CA . LEU A 1 104 ? 1.654 -3.695 -4.725 1.00 96.44 104 LEU A CA 1
ATOM 791 C C . LEU A 1 104 ? 1.144 -3.428 -6.141 1.00 96.44 104 LEU A C 1
ATOM 793 O O . LEU A 1 104 ? 1.922 -3.093 -7.028 1.00 96.44 104 LEU A O 1
ATOM 797 N N . ALA A 1 105 ? -0.165 -3.568 -6.354 1.00 94.94 105 ALA A N 1
ATOM 798 C CA . ALA A 1 105 ? -0.822 -3.339 -7.646 1.00 94.94 105 ALA A CA 1
ATOM 799 C C . ALA A 1 105 ? -0.213 -4.140 -8.821 1.00 94.94 105 ALA A C 1
ATOM 801 O O . ALA A 1 105 ? -0.343 -3.748 -9.975 1.00 94.94 105 ALA A O 1
ATOM 802 N N . GLY A 1 106 ? 0.458 -5.262 -8.533 1.00 94.44 106 GLY A N 1
ATOM 803 C CA . GLY A 1 106 ? 1.184 -6.066 -9.525 1.00 94.44 106 GLY A CA 1
ATOM 804 C C . GLY A 1 106 ? 2.610 -5.593 -9.830 1.00 94.44 106 GLY A C 1
ATOM 805 O O . GLY A 1 106 ? 3.320 -6.274 -10.563 1.00 94.44 106 GLY A O 1
ATOM 806 N N . TYR A 1 107 ? 3.058 -4.484 -9.240 1.00 94.69 107 TYR A N 1
ATOM 807 C CA . TYR A 1 107 ? 4.409 -3.957 -9.399 1.00 94.69 107 TYR A CA 1
ATOM 808 C C . TYR A 1 107 ? 5.311 -4.469 -8.275 1.00 94.69 107 TYR A C 1
ATOM 810 O O . TYR A 1 107 ? 5.076 -4.211 -7.090 1.00 94.69 107 TYR A O 1
ATOM 818 N N . GLN A 1 108 ? 6.331 -5.239 -8.648 1.00 95.38 108 GLN A N 1
ATOM 819 C CA . GLN A 1 108 ? 7.343 -5.735 -7.724 1.00 95.38 108 GLN A CA 1
ATOM 820 C C . GLN A 1 108 ? 8.437 -4.684 -7.535 1.00 95.38 108 GLN A C 1
ATOM 822 O O . GLN A 1 108 ? 8.791 -3.971 -8.471 1.00 95.38 108 GLN A O 1
ATOM 827 N N . GLU A 1 109 ? 8.954 -4.577 -6.317 1.00 92.31 109 GLU A N 1
ATOM 828 C CA . GLU A 1 109 ? 10.123 -3.746 -6.051 1.00 92.31 109 GLU A CA 1
ATOM 829 C C . GLU A 1 109 ? 11.373 -4.253 -6.783 1.00 92.31 109 GLU A C 1
ATOM 831 O O . GLU A 1 109 ? 11.548 -5.451 -7.016 1.00 92.31 109 GLU A O 1
ATOM 836 N N . GLU A 1 110 ? 12.276 -3.331 -7.097 1.00 93.44 110 GLU A N 1
ATOM 837 C CA . GLU A 1 110 ? 13.542 -3.633 -7.759 1.00 93.44 110 GLU A CA 1
ATOM 838 C C . GLU A 1 110 ? 14.672 -2.894 -7.037 1.00 93.44 110 GLU A C 1
ATOM 840 O O . GLU A 1 110 ? 15.006 -1.758 -7.395 1.00 93.44 110 GLU A O 1
ATOM 845 N N . PRO A 1 111 ? 15.294 -3.524 -6.022 1.00 88.75 111 PRO A N 1
ATOM 846 C CA . PRO A 1 111 ? 16.300 -2.859 -5.200 1.00 88.75 111 PRO A CA 1
ATOM 847 C C . PRO A 1 111 ? 17.502 -2.342 -6.001 1.00 88.75 111 PRO A C 1
ATOM 849 O O . PRO A 1 111 ? 18.024 -1.268 -5.707 1.00 88.75 111 PRO A O 1
ATOM 852 N N . LEU A 1 112 ? 17.908 -3.065 -7.054 1.00 91.06 112 LEU A N 1
ATOM 853 C CA . LEU A 1 112 ? 19.009 -2.666 -7.945 1.00 91.06 112 LEU A CA 1
ATOM 854 C C . LEU A 1 112 ? 18.691 -1.399 -8.752 1.00 91.06 112 LEU A C 1
ATOM 856 O O . LEU A 1 112 ? 19.596 -0.635 -9.078 1.00 91.06 112 LEU A O 1
ATOM 860 N N . SER A 1 113 ? 17.409 -1.177 -9.044 1.00 90.31 113 SER A N 1
ATOM 861 C CA . SER A 1 113 ? 16.894 0.005 -9.743 1.00 90.31 113 SER A CA 1
ATOM 862 C C . SER A 1 113 ? 16.478 1.114 -8.768 1.00 90.31 113 SER A C 1
ATOM 864 O O . SER A 1 113 ? 16.012 2.163 -9.201 1.00 90.31 113 SER A O 1
ATOM 866 N N . TYR A 1 114 ? 16.634 0.894 -7.456 1.00 87.00 114 TYR A N 1
ATOM 867 C CA . TYR A 1 114 ? 16.150 1.769 -6.386 1.00 87.00 114 TYR A CA 1
ATOM 868 C C . TYR A 1 114 ? 14.627 1.994 -6.385 1.00 87.00 114 TYR A C 1
ATOM 870 O O . TYR A 1 114 ? 14.147 3.030 -5.920 1.00 87.00 114 TYR A O 1
ATOM 878 N N . HIS A 1 115 ? 13.856 1.016 -6.866 1.00 90.00 115 HIS A N 1
ATOM 879 C CA . HIS A 1 115 ? 12.398 1.036 -6.784 1.00 90.00 115 HIS A CA 1
ATOM 880 C C . HIS A 1 115 ? 11.942 0.321 -5.515 1.00 90.00 115 HIS A C 1
ATOM 882 O O . HIS A 1 115 ? 12.063 -0.898 -5.420 1.00 90.00 115 HIS A O 1
ATOM 888 N N . TYR A 1 116 ? 11.401 1.083 -4.564 1.00 91.00 116 TYR A N 1
ATOM 889 C CA . TYR A 1 116 ? 10.902 0.582 -3.284 1.00 91.00 116 TYR A CA 1
ATOM 890 C C . TYR A 1 116 ? 9.495 1.100 -3.011 1.00 91.00 116 TYR A C 1
ATOM 892 O O . TYR A 1 116 ? 9.119 2.187 -3.458 1.00 91.00 116 TYR A O 1
ATOM 900 N N . TRP A 1 117 ? 8.744 0.355 -2.205 1.00 93.31 117 TRP A N 1
ATOM 901 C CA . TRP A 1 117 ? 7.480 0.828 -1.658 1.00 93.31 117 TRP A CA 1
ATOM 902 C C . TRP A 1 117 ? 7.713 1.644 -0.394 1.00 93.31 117 TRP A C 1
ATOM 904 O O . TRP A 1 117 ? 8.303 1.172 0.574 1.00 93.31 117 TRP A O 1
ATOM 914 N N . LEU A 1 118 ? 7.216 2.878 -0.397 1.00 92.88 118 LEU A N 1
ATOM 915 C CA . LEU A 1 118 ? 7.296 3.773 0.749 1.00 92.88 118 LEU A CA 1
ATOM 916 C C . LEU A 1 118 ? 5.923 3.893 1.405 1.00 92.88 118 LEU A C 1
ATOM 918 O O . LEU A 1 118 ? 4.925 4.204 0.754 1.00 92.88 118 LEU A O 1
ATOM 922 N N . LEU A 1 119 ? 5.880 3.651 2.715 1.00 93.06 119 LEU A N 1
ATOM 923 C CA . LEU A 1 119 ? 4.688 3.855 3.525 1.00 93.06 119 LEU A CA 1
ATOM 924 C C . LEU A 1 119 ? 4.742 5.241 4.162 1.00 93.06 119 LEU A C 1
ATOM 926 O O . LEU A 1 119 ? 5.696 5.569 4.860 1.00 93.06 119 LEU A O 1
ATOM 930 N N . TYR A 1 120 ? 3.695 6.037 3.964 1.00 91.31 120 TYR A N 1
ATOM 931 C CA . TYR A 1 120 ? 3.567 7.374 4.537 1.00 91.31 120 TYR A CA 1
ATOM 932 C C . TYR A 1 120 ? 2.429 7.418 5.547 1.00 91.31 120 TYR A C 1
ATOM 934 O O . TYR A 1 120 ? 1.366 6.831 5.332 1.00 91.31 120 TYR A O 1
ATOM 942 N N . ARG A 1 121 ? 2.620 8.176 6.630 1.00 90.38 121 ARG A N 1
ATOM 943 C CA . ARG A 1 121 ? 1.555 8.476 7.593 1.00 90.38 121 ARG A CA 1
ATOM 944 C C . ARG A 1 121 ? 1.293 9.973 7.596 1.00 90.38 121 ARG A C 1
ATOM 946 O O . ARG A 1 121 ? 2.115 10.749 8.072 1.00 90.38 121 ARG A O 1
ATOM 953 N N . LEU A 1 122 ? 0.128 10.371 7.096 1.00 88.06 122 LEU A N 1
ATOM 954 C CA . LEU A 1 122 ? -0.226 11.778 6.929 1.00 88.06 122 LEU A CA 1
ATOM 955 C C . LEU A 1 122 ? -1.290 12.213 7.946 1.00 88.06 122 LEU A C 1
ATOM 957 O O . LEU A 1 122 ? -2.217 11.447 8.213 1.00 88.06 122 LEU A O 1
ATOM 961 N N . PRO A 1 123 ? -1.188 13.432 8.513 1.00 84.12 123 PRO A N 1
ATOM 962 C CA . PRO A 1 123 ? -2.195 13.963 9.434 1.00 84.12 123 PRO A CA 1
ATOM 963 C C . PRO A 1 123 ? -3.479 14.403 8.715 1.00 84.12 123 PRO A C 1
ATOM 965 O O . PRO A 1 123 ? -4.533 1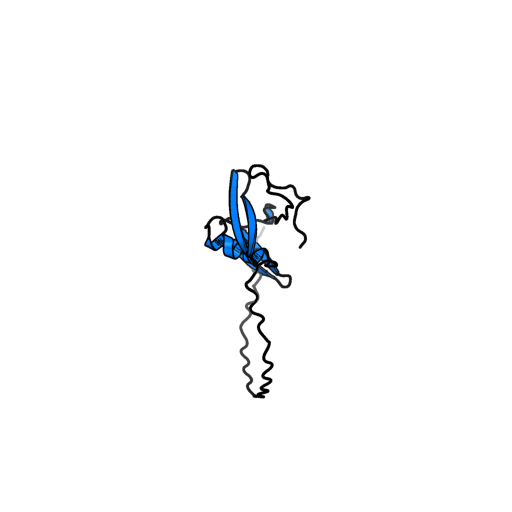4.504 9.338 1.00 84.12 123 PRO A O 1
ATOM 968 N N . THR A 1 124 ? -3.392 14.673 7.412 1.00 87.19 124 THR A N 1
ATOM 969 C CA . THR A 1 124 ? -4.484 15.159 6.564 1.00 87.19 124 THR A CA 1
ATOM 970 C C . THR A 1 124 ? -4.532 14.385 5.253 1.00 87.19 124 THR A C 1
ATOM 972 O O . THR A 1 124 ? -3.578 13.698 4.886 1.00 87.19 124 THR A O 1
ATOM 975 N N . MET A 1 125 ? -5.644 14.522 4.530 1.00 87.50 125 MET A N 1
ATOM 976 C CA . MET A 1 125 ? -5.799 13.951 3.194 1.00 87.50 125 MET A CA 1
ATOM 977 C C . MET A 1 125 ? -4.668 14.435 2.261 1.00 87.50 125 MET A C 1
ATOM 979 O O . MET A 1 125 ? -4.452 15.648 2.192 1.00 87.50 125 MET A O 1
ATOM 983 N N . PRO A 1 126 ? -3.944 13.533 1.571 1.00 86.75 126 PRO A N 1
ATOM 984 C CA . PRO A 1 126 ? -2.924 13.923 0.600 1.00 86.75 126 PRO A CA 1
ATOM 985 C C . PRO A 1 126 ? -3.524 14.537 -0.665 1.00 86.75 126 PRO A C 1
ATOM 987 O O . PRO A 1 126 ? -4.666 14.251 -1.030 1.00 86.75 126 PRO A O 1
ATOM 990 N N . ASP A 1 127 ? -2.708 15.307 -1.386 1.00 87.50 127 ASP A N 1
ATOM 991 C CA . ASP A 1 127 ? -2.980 15.614 -2.788 1.00 87.50 127 ASP A CA 1
ATOM 992 C C . ASP A 1 127 ? -2.699 14.372 -3.646 1.00 87.50 127 ASP A C 1
ATOM 994 O O . ASP A 1 127 ? -1.583 13.861 -3.693 1.00 87.50 127 ASP A O 1
ATOM 998 N N . LEU A 1 128 ? -3.713 13.887 -4.360 1.00 87.00 128 LEU A N 1
ATOM 999 C CA . LEU A 1 128 ? -3.601 12.706 -5.217 1.00 87.00 128 LEU A CA 1
ATOM 1000 C C . LEU A 1 128 ? -2.630 12.914 -6.390 1.00 87.00 128 LEU A C 1
ATOM 1002 O O . LEU A 1 128 ? -2.085 11.942 -6.914 1.00 87.00 128 LEU A O 1
ATOM 1006 N N . LYS A 1 129 ? -2.391 14.161 -6.807 1.00 86.62 129 LYS A N 1
ATOM 1007 C CA . LYS A 1 129 ? -1.496 14.478 -7.932 1.00 86.62 129 LYS A CA 1
ATOM 1008 C C . LYS A 1 129 ? -0.037 14.643 -7.520 1.00 86.62 129 LYS A C 1
ATOM 1010 O O . LYS A 1 129 ? 0.820 14.762 -8.392 1.00 86.62 129 LYS A O 1
ATOM 1015 N N . SER A 1 130 ? 0.245 14.676 -6.220 1.00 85.94 130 SER A N 1
ATOM 1016 C CA . SER A 1 130 ? 1.583 14.941 -5.706 1.00 85.94 130 SER A CA 1
ATOM 1017 C C . SER A 1 130 ? 1.917 13.951 -4.589 1.00 85.94 130 SER A C 1
ATOM 1019 O O . SER A 1 130 ? 1.423 14.115 -3.470 1.00 85.94 130 SER A O 1
ATOM 1021 N N . PRO A 1 131 ? 2.718 12.902 -4.871 1.00 84.94 131 PRO A N 1
ATOM 1022 C CA . PRO A 1 131 ? 3.095 11.949 -3.840 1.00 84.94 131 PRO A CA 1
ATOM 1023 C C . PRO A 1 131 ? 3.865 12.659 -2.712 1.00 84.94 131 PRO A C 1
ATOM 1025 O O . PRO A 1 131 ? 4.635 13.589 -2.976 1.00 84.94 131 PRO A O 1
ATOM 1028 N N . PRO A 1 132 ? 3.682 12.240 -1.449 1.00 84.19 132 PRO A N 1
ATOM 1029 C CA . PRO A 1 132 ? 4.393 12.828 -0.322 1.00 84.19 132 PRO A CA 1
ATOM 1030 C C . PRO A 1 132 ? 5.912 12.678 -0.461 1.00 84.19 132 PRO A C 1
ATOM 1032 O O . PRO A 1 132 ? 6.416 11.647 -0.897 1.00 84.19 132 PRO A O 1
ATOM 1035 N N . GLY A 1 133 ? 6.658 13.699 -0.039 1.00 80.88 133 GLY A N 1
ATOM 1036 C CA . GLY A 1 133 ? 8.118 13.628 -0.004 1.00 80.88 133 GLY A CA 1
ATOM 1037 C C . GLY A 1 133 ? 8.647 12.721 1.116 1.00 80.88 133 GLY A C 1
ATOM 1038 O O . GLY A 1 133 ? 7.951 12.434 2.093 1.00 80.88 133 GLY A O 1
ATOM 1039 N N . ASN A 1 134 ? 9.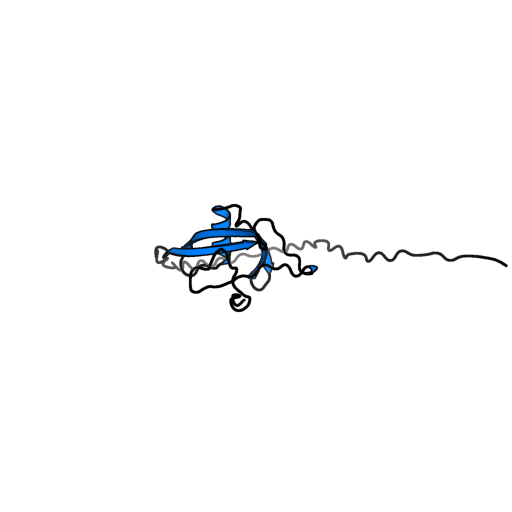916 12.315 1.001 1.00 79.69 134 ASN A N 1
ATOM 1040 C CA . ASN A 1 134 ? 10.597 11.366 1.900 1.00 79.69 134 ASN A CA 1
ATOM 1041 C C . ASN A 1 134 ? 10.556 11.744 3.392 1.00 79.69 134 ASN A C 1
ATOM 1043 O O . ASN A 1 134 ? 10.666 10.881 4.255 1.00 79.69 134 ASN A O 1
ATOM 1047 N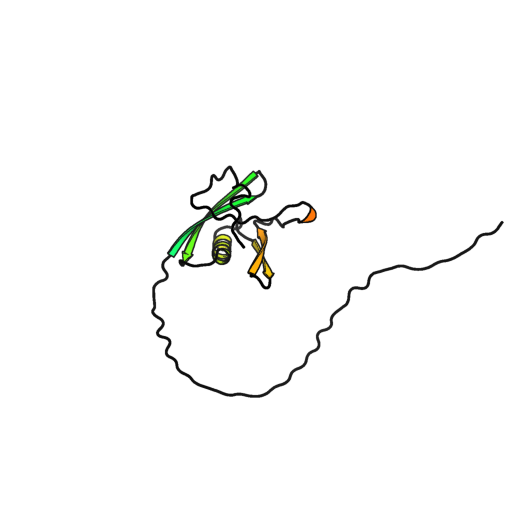 N . GLN A 1 135 ? 10.364 13.019 3.717 1.00 79.00 135 GLN A N 1
ATOM 1048 C CA . GLN A 1 135 ? 10.245 13.512 5.088 1.00 79.00 135 GLN A CA 1
ATOM 1049 C C . GLN A 1 135 ? 8.981 13.034 5.826 1.00 79.00 135 GLN A C 1
ATOM 1051 O O . GLN A 1 135 ? 8.872 13.239 7.031 1.00 79.00 135 GLN A O 1
ATOM 1056 N N . LEU A 1 136 ? 8.019 12.430 5.119 1.00 78.81 136 LEU A N 1
ATOM 1057 C CA . LEU A 1 136 ? 6.752 11.940 5.679 1.00 78.81 136 LEU A CA 1
ATOM 1058 C C . LEU A 1 136 ? 6.682 10.406 5.763 1.00 78.81 136 LEU A C 1
ATOM 1060 O O . LEU A 1 136 ? 5.609 9.857 6.041 1.00 78.81 136 LEU A O 1
ATOM 1064 N N . VAL A 1 137 ? 7.793 9.716 5.477 1.00 82.44 137 VAL A N 1
ATOM 1065 C CA . VAL A 1 137 ? 7.874 8.252 5.572 1.00 82.44 137 VAL A CA 1
ATOM 1066 C C . VAL A 1 137 ? 7.554 7.832 7.006 1.00 82.44 137 VAL A C 1
ATOM 1068 O O . VAL A 1 137 ? 8.045 8.418 7.973 1.00 82.44 137 VAL A O 1
ATOM 1071 N N . ALA A 1 138 ? 6.670 6.848 7.142 1.00 78.62 138 ALA A N 1
ATOM 1072 C CA . ALA A 1 138 ? 6.236 6.343 8.430 1.00 78.62 138 ALA A CA 1
ATOM 1073 C C . ALA A 1 138 ? 7.416 5.685 9.168 1.00 78.62 138 ALA A C 1
ATOM 1075 O O . ALA A 1 138 ? 8.225 5.003 8.536 1.00 78.62 138 ALA A O 1
ATOM 1076 N N . PRO A 1 139 ? 7.519 5.859 10.497 1.00 75.06 139 PRO A N 1
ATOM 1077 C CA . PRO A 1 139 ? 8.496 5.118 11.282 1.00 75.06 139 PRO A CA 1
ATOM 1078 C C . PRO A 1 139 ? 8.190 3.614 11.216 1.00 75.06 139 PRO A C 1
ATOM 1080 O O . PRO A 1 139 ? 7.017 3.228 11.220 1.00 75.06 139 PRO A O 1
ATOM 1083 N N . GLY A 1 140 ? 9.254 2.810 11.132 1.00 57.16 140 GLY A N 1
ATOM 1084 C CA . GLY A 1 140 ? 9.202 1.345 11.183 1.00 57.16 140 GLY A CA 1
ATOM 1085 C C . GLY A 1 140 ? 8.992 0.798 12.585 1.00 57.16 140 GLY A C 1
ATOM 1086 O O . GLY A 1 140 ? 9.344 1.507 13.557 1.00 57.16 140 GLY A O 1
#

Radius of gyration: 26.0 Å; chains: 1; bounding box: 77×54×67 Å

InterPro domains:
  IPR051588 Eukaryotic Cobalamin Transport [PTHR10559] (33-124)